Protein AF-A0AA97M650-F1 (afdb_monomer_lite)

pLDDT: mean 86.86, std 18.94, range [36.06, 98.62]

Radius of gyration: 16.08 Å; chains: 1; bounding box: 35×32×60 Å

Organism: NCBI:txid483545

Structure (mmCIF, N/CA/C/O backbone):
data_AF-A0AA97M650-F1
#
_entry.id   AF-A0AA97M650-F1
#
loop_
_atom_site.group_PDB
_atom_site.id
_atom_site.type_symbol
_atom_site.label_atom_id
_atom_site.label_alt_id
_atom_site.label_comp_id
_atom_site.label_asym_id
_atom_site.label_entity_id
_atom_site.label_seq_id
_atom_site.pdbx_PDB_ins_code
_atom_site.Cartn_x
_atom_site.Cartn_y
_atom_site.Cartn_z
_atom_site.occupancy
_atom_site.B_iso_or_equiv
_atom_site.auth_seq_id
_atom_site.auth_comp_id
_atom_site.auth_asym_id
_atom_site.auth_atom_id
_atom_site.pdbx_PDB_model_num
ATOM 1 N N . MET A 1 1 ? -14.569 -14.682 -37.547 1.00 37.88 1 MET A N 1
ATOM 2 C CA . MET A 1 1 ? -14.554 -15.970 -36.817 1.00 37.88 1 MET A CA 1
ATOM 3 C C . MET A 1 1 ? -14.596 -15.701 -35.321 1.00 37.88 1 MET A C 1
ATOM 5 O O . MET A 1 1 ? -13.593 -15.288 -34.744 1.00 37.88 1 MET A O 1
ATOM 9 N N . GLY A 1 2 ? -15.775 -15.857 -34.720 1.00 52.03 2 GLY A N 1
ATOM 10 C CA . GLY A 1 2 ? -15.962 -15.721 -33.281 1.00 52.03 2 GLY A CA 1
ATOM 11 C C . GLY A 1 2 ? -15.368 -16.899 -32.513 1.00 52.03 2 GLY A C 1
ATOM 12 O O . GLY A 1 2 ? -15.223 -17.996 -33.045 1.00 52.03 2 GLY A O 1
ATOM 13 N N . LYS A 1 3 ? -15.055 -16.664 -31.244 1.00 41.09 3 LYS A N 1
ATOM 14 C CA . LYS A 1 3 ? -15.058 -17.716 -30.230 1.00 41.09 3 LYS A CA 1
ATOM 15 C C . LYS A 1 3 ? -15.789 -17.170 -29.013 1.00 41.09 3 LYS A C 1
ATOM 17 O O . LYS A 1 3 ? -15.431 -16.122 -28.483 1.00 41.09 3 LYS A O 1
ATOM 22 N N . ARG A 1 4 ? -16.870 -17.862 -28.664 1.00 36.06 4 ARG A N 1
ATOM 23 C CA . ARG A 1 4 ? -17.769 -17.596 -27.547 1.00 36.06 4 ARG A CA 1
ATOM 24 C C . ARG A 1 4 ? -17.566 -18.715 -26.515 1.00 36.06 4 ARG A C 1
ATOM 26 O O . ARG A 1 4 ? -17.871 -19.845 -26.862 1.00 36.06 4 ARG A O 1
ATOM 33 N N . LEU A 1 5 ? -17.097 -18.322 -25.316 1.00 53.22 5 LEU A N 1
ATOM 34 C CA . LEU A 1 5 ? -17.255 -18.875 -23.939 1.00 53.22 5 LEU A CA 1
ATOM 35 C C . LEU A 1 5 ? -16.838 -20.345 -23.642 1.00 53.22 5 LEU A C 1
ATOM 37 O O . LEU A 1 5 ? -16.761 -21.149 -24.563 1.00 53.22 5 LEU A O 1
ATOM 41 N N . PRO A 1 6 ? -16.492 -20.684 -22.373 1.00 45.72 6 PRO A N 1
ATOM 42 C CA . PRO A 1 6 ? -17.475 -20.945 -21.291 1.00 45.72 6 PRO A CA 1
ATOM 43 C C . PRO A 1 6 ? -17.255 -20.025 -20.061 1.00 45.72 6 P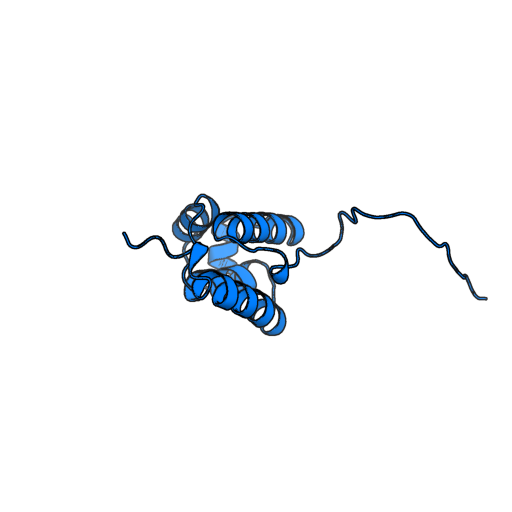RO A C 1
ATOM 45 O O . PRO A 1 6 ? -16.149 -19.562 -19.829 1.00 45.72 6 PRO A O 1
ATOM 48 N N . ALA A 1 7 ? -18.255 -19.536 -19.317 1.00 48.47 7 ALA A N 1
ATOM 49 C CA . ALA A 1 7 ? -19.263 -20.226 -18.501 1.00 48.47 7 ALA A CA 1
ATOM 50 C C . ALA A 1 7 ? -18.655 -21.123 -17.400 1.00 48.47 7 ALA A C 1
ATOM 52 O O . ALA A 1 7 ? -18.591 -22.335 -17.550 1.00 48.47 7 ALA A O 1
ATOM 53 N N . GLY A 1 8 ? -18.255 -20.492 -16.287 1.00 46.34 8 GLY A N 1
ATOM 54 C CA . GLY A 1 8 ? -18.149 -21.119 -14.963 1.00 46.34 8 GLY A CA 1
ATOM 55 C C . GLY A 1 8 ? -16.923 -21.994 -14.697 1.00 46.34 8 GLY A C 1
ATOM 56 O O . GLY A 1 8 ? -17.060 -23.207 -14.674 1.00 46.34 8 GLY A O 1
ATOM 57 N N . ALA A 1 9 ? -15.770 -21.382 -14.410 1.00 46.72 9 ALA A N 1
ATOM 58 C CA . ALA A 1 9 ? -14.706 -21.947 -13.568 1.00 46.72 9 ALA A CA 1
ATOM 59 C C . ALA A 1 9 ? -13.564 -20.926 -13.439 1.00 46.72 9 ALA A C 1
ATOM 61 O O . ALA A 1 9 ? -12.691 -20.921 -14.291 1.00 46.72 9 ALA A O 1
ATOM 62 N N . ASP A 1 10 ? -13.612 -20.044 -12.433 1.00 42.34 10 ASP A N 1
ATOM 63 C CA . ASP A 1 10 ? -12.418 -19.617 -11.681 1.00 42.34 10 ASP A CA 1
ATOM 64 C C . ASP A 1 10 ? -12.833 -18.708 -10.510 1.00 42.34 10 ASP A C 1
ATOM 66 O O . ASP A 1 10 ? -13.077 -17.514 -10.671 1.00 42.34 10 ASP A O 1
ATOM 70 N N . LEU A 1 11 ? -13.007 -19.274 -9.314 1.00 51.50 11 LEU A N 1
ATOM 71 C CA . LEU A 1 11 ? -13.262 -18.474 -8.105 1.00 51.50 11 LEU A CA 1
ATOM 72 C C . LEU A 1 11 ? -11.961 -18.125 -7.363 1.00 51.50 11 LEU A C 1
ATOM 74 O O . LEU A 1 11 ? -12.017 -17.647 -6.228 1.00 51.50 11 LEU A O 1
ATOM 78 N N . PHE A 1 12 ? -10.798 -18.322 -7.996 1.00 49.78 12 PHE A N 1
ATOM 79 C CA . PHE A 1 12 ? -9.512 -17.908 -7.449 1.00 49.78 12 PHE A CA 1
ATOM 80 C C . PHE A 1 12 ? -8.510 -17.564 -8.561 1.00 49.78 12 PHE A C 1
ATOM 82 O O . PHE A 1 12 ? -7.528 -18.271 -8.739 1.00 49.78 12 PHE A O 1
ATOM 89 N N . ASP A 1 13 ? -8.744 -16.457 -9.275 1.00 52.19 13 ASP A N 1
ATOM 90 C CA . ASP A 1 13 ? -7.850 -15.982 -10.337 1.00 52.19 13 ASP A CA 1
ATOM 91 C C . ASP A 1 13 ? -6.516 -15.488 -9.728 1.00 52.19 13 ASP A C 1
ATOM 93 O O . ASP A 1 13 ? -6.488 -14.438 -9.072 1.00 52.19 13 ASP A O 1
ATOM 97 N N . PRO A 1 14 ? -5.392 -16.212 -9.910 1.00 48.09 14 PRO A N 1
ATOM 98 C CA . PRO A 1 14 ? -4.094 -15.830 -9.351 1.00 48.09 14 PRO A CA 1
ATOM 99 C C . PRO A 1 14 ? -3.455 -14.636 -10.090 1.00 48.09 14 PRO A C 1
ATOM 101 O O . PRO A 1 14 ? -2.389 -14.171 -9.687 1.00 48.09 14 PRO A O 1
ATOM 104 N N . GLY A 1 15 ? -4.089 -14.127 -11.155 1.00 53.91 15 GLY A N 1
ATOM 105 C CA . GLY A 1 15 ? -3.706 -12.916 -11.886 1.00 53.91 15 GLY A CA 1
ATOM 106 C C . GLY A 1 15 ? -4.460 -11.659 -11.438 1.00 53.91 15 GLY A C 1
ATOM 107 O O . GLY A 1 15 ? -4.149 -10.555 -11.906 1.00 53.91 15 GLY A O 1
ATOM 108 N N . HIS A 1 16 ? -5.429 -11.783 -10.527 1.00 75.56 16 HIS A N 1
ATOM 109 C CA . HIS A 1 16 ? -6.293 -10.672 -10.180 1.00 75.56 16 HIS A CA 1
ATOM 110 C C . HIS A 1 16 ? -5.598 -9.737 -9.200 1.00 75.56 16 HIS A C 1
ATOM 112 O O . HIS A 1 16 ? -5.268 -10.096 -8.066 1.00 75.56 16 HIS A O 1
ATOM 118 N N . ARG A 1 17 ? -5.416 -8.493 -9.642 1.00 84.50 17 ARG A N 1
ATOM 119 C CA . ARG A 1 17 ? -4.906 -7.413 -8.805 1.00 84.50 17 ARG A CA 1
ATOM 120 C C . ARG A 1 17 ? -5.711 -7.347 -7.499 1.00 84.50 17 ARG A C 1
ATOM 122 O O . ARG A 1 17 ? -6.938 -7.238 -7.559 1.00 84.50 17 ARG A O 1
ATOM 129 N N . PRO A 1 18 ? -5.063 -7.362 -6.324 1.00 90.50 18 PRO A N 1
ATOM 130 C CA . PRO A 1 18 ? -5.785 -7.379 -5.063 1.00 90.50 18 PRO A CA 1
ATOM 131 C C . PRO A 1 18 ? -6.596 -6.099 -4.874 1.00 90.50 18 PRO A C 1
ATOM 133 O O . PRO A 1 18 ? -6.109 -4.990 -5.094 1.00 90.50 18 PRO A O 1
ATOM 136 N N . ASP A 1 19 ? -7.843 -6.276 -4.447 1.00 90.25 19 ASP A N 1
ATOM 137 C CA . ASP A 1 19 ? -8.774 -5.184 -4.194 1.00 90.25 19 ASP A CA 1
ATOM 138 C C . ASP A 1 19 ? -8.724 -4.758 -2.713 1.00 90.25 19 ASP A C 1
ATOM 140 O O . ASP A 1 19 ? -9.174 -5.515 -1.839 1.00 90.25 19 ASP A O 1
ATOM 144 N N . PRO A 1 20 ? -8.227 -3.545 -2.395 1.00 92.88 20 PRO A N 1
ATOM 145 C CA . PRO A 1 20 ? -8.187 -3.054 -1.022 1.00 92.88 20 PRO A CA 1
ATOM 146 C C . PRO A 1 20 ? -9.584 -2.860 -0.419 1.00 92.88 20 PRO A C 1
ATOM 148 O O . PRO A 1 20 ? -9.721 -2.864 0.808 1.00 92.88 20 PRO A O 1
ATOM 151 N N . ALA A 1 21 ? -10.642 -2.737 -1.232 1.00 91.88 21 ALA A N 1
ATOM 152 C CA . ALA A 1 21 ? -12.004 -2.562 -0.738 1.00 91.88 21 ALA A CA 1
ATOM 153 C C . ALA A 1 21 ? -12.518 -3.778 0.050 1.00 91.8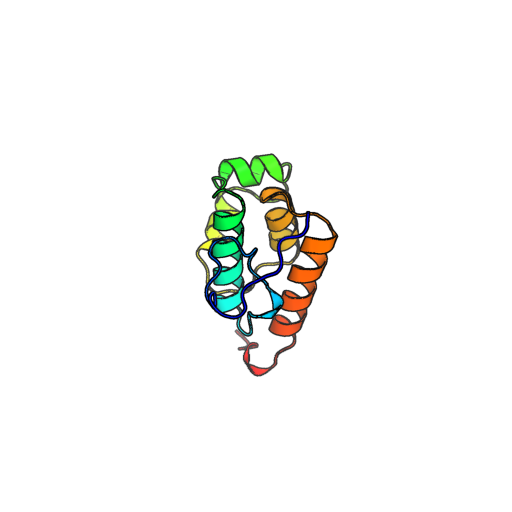8 21 ALA A C 1
ATOM 155 O O . ALA A 1 21 ? -13.410 -3.614 0.885 1.00 91.88 21 ALA A O 1
ATOM 156 N N . ARG A 1 22 ? -11.921 -4.964 -0.133 1.00 92.50 22 ARG A N 1
ATOM 157 C CA . ARG A 1 22 ? -12.265 -6.188 0.611 1.00 92.50 22 ARG A CA 1
ATOM 158 C C . ARG A 1 22 ? -11.758 -6.191 2.059 1.00 92.50 22 ARG A C 1
ATOM 160 O O . ARG A 1 22 ? -12.282 -6.936 2.883 1.00 92.50 22 ARG A O 1
ATOM 167 N N . ALA A 1 23 ? -10.768 -5.365 2.403 1.00 94.00 23 ALA A N 1
ATOM 168 C CA . ALA A 1 23 ? -10.190 -5.338 3.746 1.00 94.00 23 ALA A CA 1
ATOM 169 C C . ALA A 1 23 ? -11.096 -4.600 4.746 1.00 94.00 23 ALA A C 1
ATOM 171 O O . ALA A 1 23 ? -11.427 -3.433 4.554 1.00 94.00 23 ALA A O 1
ATOM 172 N N . THR A 1 24 ? -11.499 -5.235 5.846 1.00 93.81 24 THR A N 1
ATOM 173 C CA . THR A 1 24 ? -12.355 -4.608 6.880 1.00 93.81 24 THR A CA 1
ATOM 174 C C . THR A 1 24 ? -11.607 -4.237 8.159 1.00 93.81 24 THR A C 1
ATOM 176 O O . THR A 1 24 ? -12.113 -3.444 8.956 1.00 93.81 24 THR A O 1
ATOM 179 N N . THR A 1 25 ? -10.388 -4.746 8.334 1.00 95.31 25 THR A N 1
ATOM 180 C CA . THR A 1 25 ? -9.534 -4.513 9.503 1.00 95.31 25 THR A CA 1
ATOM 181 C C . THR A 1 25 ? -8.156 -3.993 9.082 1.00 95.31 25 THR A C 1
ATOM 183 O O . THR A 1 25 ? -7.740 -4.218 7.941 1.00 95.31 25 THR A O 1
ATOM 186 N N . PRO A 1 26 ? -7.416 -3.325 9.987 1.00 96.06 26 PRO A N 1
ATOM 187 C CA . PRO A 1 26 ? -6.033 -2.921 9.735 1.00 96.06 26 PRO A CA 1
ATOM 188 C C . PRO A 1 26 ? -5.124 -4.076 9.288 1.00 96.06 26 PRO A C 1
ATOM 190 O O . PRO A 1 26 ? -4.424 -3.943 8.288 1.00 96.06 26 PRO A O 1
ATOM 193 N N . ALA A 1 27 ? -5.206 -5.230 9.956 1.00 95.38 27 ALA A N 1
ATOM 194 C CA . ALA A 1 27 ? -4.430 -6.421 9.607 1.00 95.38 27 ALA A CA 1
ATOM 195 C C . ALA A 1 27 ? -4.753 -6.923 8.189 1.00 95.38 27 ALA A C 1
ATOM 197 O O . ALA A 1 27 ? -3.852 -7.150 7.383 1.00 95.38 27 ALA A O 1
ATOM 198 N N . ALA A 1 28 ? -6.044 -7.018 7.839 1.00 95.81 28 ALA A N 1
ATOM 199 C CA . ALA A 1 28 ? -6.470 -7.423 6.498 1.00 95.81 28 ALA A CA 1
ATOM 200 C C . ALA A 1 28 ? -6.011 -6.429 5.417 1.00 95.81 28 ALA A C 1
ATOM 202 O O . ALA A 1 28 ? -5.705 -6.829 4.296 1.00 95.81 28 ALA A O 1
ATOM 203 N N . PHE A 1 29 ? -5.930 -5.139 5.750 1.00 97.50 29 PHE A N 1
ATOM 204 C CA . PHE A 1 29 ? -5.426 -4.113 4.841 1.00 97.50 29 PHE A CA 1
ATOM 205 C C . PHE A 1 29 ? -3.927 -4.267 4.586 1.00 97.50 29 PHE A C 1
ATOM 207 O O . PHE A 1 29 ? -3.502 -4.227 3.434 1.00 97.50 29 PHE A O 1
ATOM 214 N N . VAL A 1 30 ? -3.122 -4.502 5.629 1.00 97.88 30 VAL A N 1
ATOM 215 C CA . VAL A 1 30 ? -1.684 -4.754 5.449 1.00 97.88 30 VAL A CA 1
ATOM 216 C C . VAL A 1 30 ? -1.444 -6.069 4.704 1.00 97.88 30 VAL A C 1
ATOM 218 O O . VAL A 1 30 ? -0.588 -6.117 3.822 1.00 97.88 30 VAL A O 1
ATOM 221 N N . ALA A 1 31 ? -2.233 -7.114 4.967 1.00 96.69 31 ALA A N 1
ATOM 222 C CA . ALA A 1 31 ? -2.185 -8.350 4.187 1.00 96.69 31 ALA A CA 1
ATOM 223 C C . ALA A 1 31 ? -2.481 -8.096 2.697 1.00 96.69 31 ALA A C 1
ATOM 225 O O . ALA A 1 31 ? -1.738 -8.562 1.834 1.00 96.69 31 ALA A O 1
ATOM 226 N N . ALA A 1 32 ? -3.492 -7.276 2.386 1.00 97.19 32 ALA A N 1
ATOM 227 C CA . ALA A 1 32 ? -3.766 -6.858 1.015 1.00 97.19 32 ALA A CA 1
ATOM 228 C C . ALA A 1 32 ? -2.580 -6.095 0.399 1.00 97.19 32 ALA A C 1
ATOM 230 O O . ALA A 1 32 ? -2.248 -6.339 -0.759 1.00 97.19 32 ALA A O 1
ATOM 231 N N . MET A 1 33 ? -1.897 -5.218 1.151 1.00 98.12 33 MET A N 1
ATOM 232 C CA . MET A 1 33 ? -0.682 -4.543 0.664 1.00 98.12 33 MET A CA 1
ATOM 233 C C . MET A 1 33 ? 0.431 -5.547 0.339 1.00 98.12 33 MET A C 1
ATOM 235 O O . MET A 1 33 ? 1.083 -5.426 -0.695 1.00 98.12 33 MET A O 1
ATOM 239 N N . ARG A 1 34 ? 0.643 -6.567 1.181 1.00 97.81 34 ARG A N 1
ATOM 240 C CA . ARG A 1 34 ? 1.623 -7.630 0.895 1.00 97.81 34 ARG A CA 1
ATOM 241 C C . ARG A 1 34 ? 1.273 -8.349 -0.408 1.00 97.81 34 ARG A C 1
ATOM 243 O O . ARG A 1 34 ? 2.142 -8.494 -1.260 1.00 97.81 34 ARG A O 1
ATOM 250 N N . HIS A 1 35 ? 0.005 -8.708 -0.608 1.00 96.44 35 HIS A N 1
ATOM 251 C CA . HIS A 1 35 ? -0.447 -9.324 -1.859 1.00 96.44 35 HIS A CA 1
ATOM 252 C C . HIS A 1 35 ? -0.274 -8.393 -3.066 1.00 96.44 35 HIS A C 1
ATOM 254 O O . HIS A 1 35 ? 0.140 -8.850 -4.125 1.00 96.44 35 HIS A O 1
ATOM 260 N N . TYR A 1 36 ? -0.534 -7.089 -2.917 1.00 97.00 36 TYR A N 1
ATOM 261 C CA . TYR A 1 36 ? -0.346 -6.119 -4.002 1.00 97.00 36 TYR A CA 1
ATOM 262 C C . TYR A 1 36 ? 1.117 -6.013 -4.410 1.00 97.00 36 TYR A C 1
ATOM 264 O O . TYR A 1 36 ? 1.430 -5.972 -5.595 1.00 97.00 36 TYR A O 1
ATOM 272 N N . ARG A 1 37 ? 2.024 -6.042 -3.429 1.00 97.44 37 ARG A N 1
ATOM 273 C CA . ARG A 1 37 ? 3.463 -6.070 -3.682 1.00 97.44 37 ARG A CA 1
ATOM 274 C C . ARG A 1 37 ? 3.876 -7.326 -4.448 1.00 97.44 37 ARG A C 1
ATOM 276 O O . ARG A 1 37 ? 4.653 -7.205 -5.385 1.00 97.44 37 ARG A O 1
ATOM 283 N N . VAL A 1 38 ? 3.362 -8.500 -4.077 1.00 96.75 38 VAL A N 1
ATOM 284 C CA . VAL A 1 38 ? 3.625 -9.758 -4.802 1.00 96.75 38 VAL A CA 1
ATOM 285 C C . VAL A 1 38 ? 3.097 -9.672 -6.236 1.00 96.75 38 VAL A C 1
ATOM 287 O O . VAL A 1 38 ? 3.842 -9.934 -7.175 1.00 96.75 38 VAL A O 1
ATOM 290 N N . TRP A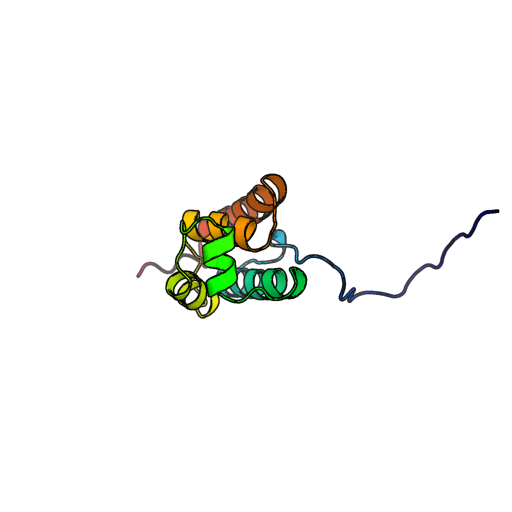 1 39 ? 1.854 -9.215 -6.415 1.00 95.31 39 TRP A N 1
ATOM 291 C CA . TRP A 1 39 ? 1.243 -9.010 -7.733 1.00 95.31 39 TRP A CA 1
ATOM 292 C C . TRP A 1 39 ? 2.044 -8.028 -8.607 1.00 95.31 39 TRP A C 1
ATOM 294 O O . TRP A 1 39 ? 2.203 -8.253 -9.802 1.00 95.31 39 TRP A O 1
ATOM 304 N N . ALA A 1 40 ? 2.633 -6.990 -8.007 1.00 95.12 40 ALA A N 1
ATOM 305 C CA . ALA A 1 40 ? 3.508 -6.026 -8.677 1.00 95.12 40 ALA A CA 1
ATOM 306 C C . ALA A 1 40 ? 4.934 -6.554 -8.972 1.00 95.12 40 ALA A C 1
ATOM 308 O O . ALA A 1 40 ? 5.825 -5.766 -9.295 1.00 95.12 40 ALA A O 1
ATOM 309 N N . GLY A 1 41 ? 5.181 -7.862 -8.842 1.00 96.19 41 GLY A N 1
ATOM 310 C CA . GLY A 1 41 ? 6.483 -8.487 -9.110 1.00 96.19 41 GLY A CA 1
ATOM 311 C C . GLY A 1 41 ? 7.443 -8.498 -7.918 1.00 96.19 41 GLY A C 1
ATOM 312 O O . GLY A 1 41 ? 8.651 -8.601 -8.102 1.00 96.19 41 GLY A O 1
ATOM 313 N N . GLU A 1 42 ? 6.917 -8.356 -6.701 1.00 96.56 42 GLU A N 1
ATOM 314 C CA . GLU A 1 42 ? 7.653 -8.424 -5.434 1.00 96.56 42 GLU A CA 1
ATOM 315 C C . GLU A 1 42 ? 8.910 -7.526 -5.367 1.00 96.56 42 GLU A C 1
ATOM 317 O O . GLU A 1 42 ? 10.001 -7.980 -5.008 1.00 96.56 42 GLU A O 1
ATOM 322 N N . PRO A 1 43 ? 8.803 -6.212 -5.658 1.00 97.25 43 PRO A N 1
ATOM 323 C CA . PRO A 1 43 ? 9.955 -5.321 -5.572 1.00 97.25 43 PRO A CA 1
ATOM 324 C C . PRO A 1 43 ? 10.558 -5.363 -4.163 1.00 97.25 43 PRO A C 1
ATOM 326 O O . PRO A 1 43 ? 9.841 -5.331 -3.158 1.00 97.25 43 PRO A O 1
ATOM 329 N N . SER A 1 44 ? 11.887 -5.432 -4.056 1.00 98.31 44 SER A N 1
ATOM 330 C CA . SER A 1 44 ? 12.574 -5.370 -2.759 1.00 98.31 44 SER A CA 1
ATOM 331 C C . SER A 1 44 ? 12.328 -4.020 -2.073 1.00 98.31 44 SER A C 1
ATOM 333 O O . SER A 1 44 ? 12.088 -3.014 -2.738 1.00 98.31 44 SER A O 1
ATOM 335 N N . TYR A 1 45 ? 12.445 -3.945 -0.744 1.00 98.44 45 TYR A N 1
ATOM 336 C CA . TYR A 1 45 ? 12.218 -2.680 -0.028 1.00 98.44 45 TYR A CA 1
ATOM 337 C C . TYR A 1 45 ? 13.152 -1.545 -0.476 1.00 98.44 45 TYR A C 1
ATOM 339 O O . TYR A 1 45 ? 12.723 -0.397 -0.550 1.00 98.44 45 TYR A O 1
ATOM 347 N N . ARG A 1 46 ? 14.405 -1.859 -0.837 1.00 98.25 46 ARG A N 1
ATOM 348 C CA . ARG A 1 46 ? 15.335 -0.882 -1.431 1.00 98.25 46 ARG A CA 1
ATOM 349 C C . ARG A 1 46 ? 14.873 -0.416 -2.810 1.00 98.25 46 ARG A C 1
ATOM 351 O O . ARG A 1 46 ? 14.994 0.761 -3.131 1.00 98.25 46 ARG A O 1
ATOM 358 N N . ARG A 1 47 ? 14.323 -1.323 -3.625 1.00 98.38 47 ARG A N 1
ATOM 359 C CA . ARG A 1 47 ? 13.749 -0.958 -4.924 1.00 98.38 47 ARG A CA 1
ATOM 360 C C . ARG A 1 47 ? 12.510 -0.084 -4.753 1.00 98.38 47 ARG A C 1
ATOM 362 O O . ARG A 1 47 ? 12.354 0.874 -5.493 1.00 98.38 47 ARG A O 1
ATOM 369 N N . MET A 1 48 ? 11.676 -0.369 -3.757 1.00 98.62 48 MET A N 1
ATOM 370 C CA . MET A 1 48 ? 10.511 0.453 -3.429 1.00 98.62 48 MET A CA 1
ATOM 371 C C . MET A 1 48 ? 10.902 1.873 -3.003 1.00 98.62 48 MET A C 1
ATOM 373 O O . MET A 1 48 ? 10.319 2.840 -3.484 1.00 98.62 48 MET A O 1
ATOM 377 N N . GLU A 1 49 ? 11.912 2.005 -2.139 1.00 98.56 49 GLU A N 1
ATOM 378 C CA . GLU A 1 49 ? 12.476 3.302 -1.742 1.00 98.56 49 GLU A CA 1
ATOM 379 C C . GLU A 1 49 ? 12.956 4.104 -2.956 1.00 98.56 49 GLU A C 1
ATOM 381 O O . GLU A 1 49 ? 12.572 5.262 -3.117 1.00 98.56 49 GLU A O 1
ATOM 386 N N . TYR A 1 50 ? 13.710 3.466 -3.855 1.00 98.31 50 TYR A N 1
ATOM 387 C CA . TYR A 1 50 ? 14.139 4.080 -5.111 1.00 98.31 50 TYR A CA 1
ATOM 388 C C . TYR A 1 50 ? 12.948 4.503 -5.990 1.00 98.31 50 TYR A C 1
ATOM 390 O O . TYR A 1 50 ? 12.886 5.646 -6.435 1.00 98.31 50 TYR A O 1
ATOM 398 N N . ASN A 1 51 ? 11.975 3.611 -6.200 1.00 97.75 51 ASN A N 1
ATOM 399 C CA . ASN A 1 51 ? 10.820 3.852 -7.070 1.00 97.75 51 ASN A CA 1
ATOM 400 C C . ASN A 1 51 ? 9.929 5.006 -6.577 1.00 97.75 51 ASN A C 1
ATOM 402 O O . ASN A 1 51 ? 9.346 5.713 -7.391 1.00 97.75 51 ASN A O 1
ATOM 406 N N . CYS A 1 52 ? 9.821 5.209 -5.260 1.00 97.06 52 CYS A N 1
ATOM 407 C CA . CYS A 1 52 ? 9.071 6.331 -4.683 1.00 97.06 52 CYS A CA 1
ATOM 408 C C . CYS A 1 52 ? 9.914 7.603 -4.476 1.00 97.06 52 CYS A C 1
ATOM 410 O O . CYS A 1 52 ? 9.463 8.521 -3.792 1.00 97.06 52 CYS A O 1
ATOM 412 N N . GLY A 1 53 ? 11.137 7.663 -5.016 1.00 96.75 53 GLY A N 1
ATOM 413 C CA . GLY A 1 53 ? 12.007 8.839 -4.924 1.00 96.75 53 GLY A CA 1
ATOM 414 C C . GLY A 1 53 ? 12.491 9.154 -3.505 1.00 96.75 53 GLY A C 1
ATOM 415 O O . GLY A 1 53 ? 12.731 10.313 -3.183 1.00 96.75 53 GLY A O 1
ATOM 416 N N . GLY A 1 54 ? 12.593 8.148 -2.631 1.00 96.12 54 GLY A N 1
ATOM 417 C CA . GLY A 1 54 ? 13.059 8.325 -1.252 1.00 96.12 54 GLY A CA 1
ATOM 418 C C . GLY A 1 54 ? 12.024 8.911 -0.284 1.00 96.12 54 GLY A C 1
ATOM 419 O O . GLY A 1 54 ? 12.349 9.153 0.876 1.00 96.12 54 GLY A O 1
ATOM 420 N N . VAL A 1 55 ? 10.764 9.092 -0.703 1.00 96.31 55 VAL A N 1
ATOM 421 C CA . VAL A 1 55 ? 9.677 9.573 0.178 1.00 96.31 55 VAL A CA 1
ATOM 422 C C . VAL A 1 55 ? 9.456 8.637 1.375 1.00 96.31 55 VAL A C 1
ATOM 424 O O . VAL A 1 55 ? 9.075 9.073 2.464 1.00 96.31 55 VAL A O 1
ATOM 427 N N . CYS A 1 56 ? 9.698 7.337 1.194 1.00 97.69 56 CYS A N 1
ATOM 428 C CA . CYS A 1 56 ? 9.626 6.340 2.252 1.00 97.69 56 CYS A CA 1
ATOM 429 C C . CYS A 1 56 ? 10.833 5.398 2.165 1.00 97.69 56 CYS A C 1
ATOM 431 O O . CYS A 1 56 ? 11.092 4.808 1.118 1.00 97.69 56 CYS A O 1
ATOM 433 N N . SER A 1 57 ? 11.560 5.246 3.274 1.00 98.31 57 SER A N 1
ATOM 434 C CA . SER A 1 57 ? 12.761 4.408 3.320 1.00 98.31 57 SER A CA 1
ATOM 435 C C . SER A 1 57 ? 12.440 2.913 3.332 1.00 98.31 57 SER A C 1
ATOM 437 O O . SER A 1 57 ? 11.376 2.493 3.804 1.00 98.31 57 SER A O 1
ATOM 439 N N . ALA A 1 58 ? 13.391 2.082 2.896 1.00 98.06 58 ALA A N 1
ATOM 440 C CA . ALA A 1 58 ? 13.258 0.627 2.895 1.00 98.06 58 ALA A CA 1
ATOM 441 C C . ALA A 1 58 ? 12.886 0.070 4.281 1.00 98.06 58 ALA A C 1
ATOM 443 O O . ALA A 1 58 ? 11.976 -0.752 4.403 1.00 98.06 58 ALA A O 1
ATOM 444 N N . SER A 1 59 ? 13.528 0.565 5.344 1.00 98.19 59 SER A N 1
ATOM 445 C CA . SER A 1 59 ? 13.236 0.158 6.725 1.00 98.19 59 SER A CA 1
ATOM 446 C C . SER A 1 59 ? 11.813 0.521 7.152 1.00 98.19 59 SER A C 1
ATOM 448 O O . SER A 1 59 ? 11.183 -0.219 7.906 1.00 98.19 59 SER A O 1
ATOM 450 N N . ARG A 1 60 ? 11.278 1.644 6.659 1.00 97.81 60 ARG A N 1
ATOM 451 C CA . ARG A 1 60 ? 9.915 2.087 6.964 1.00 97.81 60 ARG A CA 1
ATOM 452 C C . ARG A 1 60 ? 8.872 1.279 6.193 1.00 97.81 60 ARG A C 1
ATOM 454 O O . ARG A 1 60 ? 7.840 0.953 6.775 1.00 97.81 60 ARG A O 1
ATOM 461 N N . PHE A 1 61 ? 9.157 0.894 4.946 1.00 98.31 61 PHE A N 1
ATOM 462 C CA . PHE A 1 61 ? 8.338 -0.082 4.220 1.00 98.31 61 PHE A CA 1
ATOM 463 C C . PHE A 1 61 ? 8.315 -1.432 4.925 1.00 98.31 61 PHE A C 1
ATOM 465 O O . PHE A 1 61 ? 7.233 -1.967 5.151 1.00 98.31 61 PHE A O 1
ATOM 472 N N . HIS A 1 62 ? 9.480 -1.944 5.329 1.00 98.31 62 HIS A N 1
ATOM 473 C CA . HIS A 1 62 ? 9.569 -3.182 6.095 1.00 98.31 62 HIS A CA 1
ATOM 474 C C . HIS A 1 62 ? 8.749 -3.099 7.388 1.00 98.31 62 HIS A C 1
ATOM 476 O O . HIS A 1 62 ? 7.900 -3.947 7.627 1.00 98.31 62 HIS A O 1
ATOM 482 N N . ALA A 1 63 ? 8.919 -2.044 8.189 1.00 97.94 63 ALA A N 1
ATOM 483 C CA . ALA A 1 63 ? 8.165 -1.881 9.431 1.00 97.94 63 ALA A CA 1
ATOM 484 C C . ALA A 1 63 ? 6.644 -1.796 9.206 1.00 97.94 63 ALA A C 1
ATOM 486 O O . ALA A 1 63 ? 5.878 -2.387 9.966 1.00 97.94 63 ALA A O 1
ATOM 487 N N . ALA A 1 64 ? 6.196 -1.073 8.173 1.00 97.12 64 ALA A N 1
ATOM 488 C CA . ALA A 1 64 ? 4.777 -0.963 7.844 1.00 97.12 64 ALA A CA 1
ATOM 489 C C . ALA A 1 64 ? 4.195 -2.303 7.379 1.00 97.12 64 ALA A C 1
ATOM 491 O O . ALA A 1 64 ? 3.125 -2.696 7.835 1.00 97.12 64 ALA A O 1
ATOM 492 N N . LEU A 1 65 ? 4.910 -3.013 6.503 1.00 97.44 65 LEU A N 1
ATOM 493 C CA . LEU A 1 65 ? 4.459 -4.282 5.945 1.00 97.44 65 LEU A CA 1
ATOM 494 C C . LEU A 1 65 ? 4.625 -5.449 6.915 1.00 97.44 65 LEU A C 1
ATOM 496 O O . LEU A 1 65 ? 3.917 -6.426 6.746 1.00 97.44 65 LEU A O 1
ATOM 500 N N . SER A 1 66 ? 5.460 -5.361 7.946 1.00 96.94 66 SER A N 1
ATOM 501 C CA . SER A 1 66 ? 5.577 -6.384 9.000 1.00 96.94 66 SER A CA 1
ATOM 502 C C . SER A 1 66 ? 4.616 -6.164 10.179 1.00 96.94 66 SER A C 1
ATOM 504 O O . SER A 1 66 ? 4.571 -6.980 11.092 1.00 96.94 66 SER A O 1
ATOM 506 N N . SER A 1 67 ? 3.846 -5.072 10.181 1.00 94.56 67 SER A N 1
ATOM 507 C CA . SER A 1 67 ? 2.859 -4.753 11.222 1.00 94.56 67 SER A CA 1
ATOM 508 C C . SER A 1 67 ? 1.448 -5.212 10.836 1.00 94.56 67 SER A C 1
ATOM 510 O O . SER A 1 67 ? 1.172 -5.438 9.665 1.00 94.56 67 SER A O 1
ATOM 512 N N . ASP A 1 68 ? 0.538 -5.252 11.812 1.00 93.94 68 ASP A N 1
ATOM 513 C CA . ASP A 1 68 ? -0.914 -5.375 11.599 1.00 93.94 68 ASP A CA 1
ATOM 514 C C . ASP A 1 68 ? -1.660 -4.048 11.834 1.00 93.94 68 ASP A C 1
ATOM 516 O O . ASP A 1 68 ? -2.887 -4.002 11.934 1.00 93.94 68 ASP A O 1
ATOM 520 N N . ARG A 1 69 ? -0.918 -2.939 11.946 1.00 94.38 69 ARG A N 1
ATOM 521 C CA . ARG A 1 69 ? -1.473 -1.595 12.139 1.00 94.38 69 ARG A CA 1
ATOM 522 C C . ARG A 1 69 ? -1.678 -0.886 10.812 1.00 94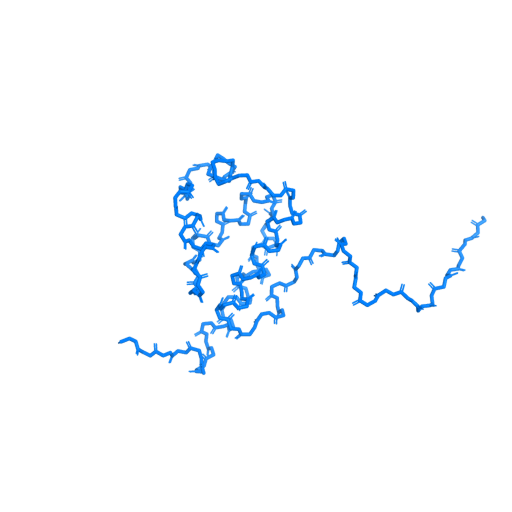.38 69 ARG A C 1
ATOM 524 O O . ARG A 1 69 ? -0.896 -1.025 9.877 1.00 94.38 69 ARG A O 1
ATOM 531 N N . LEU A 1 70 ? -2.704 -0.042 10.775 1.00 95.06 70 LEU A N 1
ATOM 532 C CA . LEU A 1 70 ? -3.019 0.748 9.598 1.00 95.06 70 LEU A CA 1
ATOM 533 C C . LEU A 1 70 ? -1.877 1.756 9.334 1.00 95.06 70 LEU A C 1
ATOM 535 O O . LEU A 1 70 ? -1.554 2.551 10.224 1.00 95.06 70 LEU A O 1
ATOM 539 N N . PRO A 1 71 ? -1.243 1.751 8.147 1.00 96.31 71 PRO A N 1
ATOM 540 C CA . PRO A 1 71 ? -0.136 2.658 7.857 1.00 96.31 71 PRO A CA 1
ATOM 541 C C . PRO A 1 71 ? -0.621 4.107 7.760 1.00 96.31 71 PRO A C 1
ATOM 543 O O . PRO A 1 71 ? -1.800 4.375 7.546 1.00 96.31 71 PRO A O 1
ATOM 546 N N . ARG A 1 72 ? 0.287 5.081 7.865 1.00 95.94 72 ARG A N 1
ATOM 547 C CA . ARG A 1 72 ? -0.049 6.485 7.556 1.00 95.94 72 ARG A CA 1
ATOM 548 C C . ARG A 1 72 ? -0.306 6.647 6.051 1.00 95.94 72 ARG A C 1
ATOM 550 O O . ARG A 1 72 ? 0.356 5.981 5.258 1.00 95.94 72 ARG A O 1
ATOM 557 N N . LEU A 1 73 ? -1.171 7.588 5.655 1.00 96.69 73 LEU A N 1
ATOM 558 C CA . LEU A 1 73 ? -1.476 7.848 4.235 1.00 96.69 73 LEU A CA 1
ATOM 559 C C . LEU A 1 73 ? -0.232 8.169 3.391 1.00 96.69 73 LEU A C 1
ATOM 561 O O . LEU A 1 73 ? -0.149 7.718 2.258 1.00 96.69 73 LEU A O 1
ATOM 565 N N . THR A 1 74 ? 0.774 8.852 3.945 1.00 96.81 74 THR A N 1
ATOM 566 C CA . THR A 1 74 ? 2.050 9.101 3.245 1.00 96.81 74 THR A CA 1
ATOM 567 C C . THR A 1 74 ? 2.788 7.807 2.895 1.00 96.81 74 THR A C 1
ATOM 569 O O . THR A 1 74 ? 3.327 7.681 1.802 1.00 96.81 74 THR A O 1
ATOM 572 N N . VAL A 1 75 ? 2.785 6.821 3.801 1.00 98.06 75 VAL A N 1
ATOM 573 C CA . VAL A 1 75 ? 3.397 5.506 3.543 1.00 98.06 75 VAL A CA 1
ATOM 574 C C . VAL A 1 75 ? 2.578 4.741 2.507 1.00 98.06 75 VAL A C 1
ATOM 576 O O . VAL A 1 75 ? 3.154 4.092 1.644 1.00 98.06 75 VAL A O 1
ATOM 579 N N . LEU A 1 76 ? 1.247 4.849 2.563 1.00 98.31 76 LEU A N 1
ATOM 580 C CA . LEU A 1 76 ? 0.355 4.228 1.585 1.00 98.31 76 LEU A CA 1
ATOM 581 C C . LEU A 1 76 ? 0.556 4.799 0.175 1.00 98.31 76 LEU A C 1
ATOM 583 O O . LEU A 1 76 ? 0.679 4.038 -0.776 1.00 98.31 76 LEU A O 1
ATOM 587 N N . SER A 1 77 ? 0.632 6.123 0.047 1.00 98.19 77 SER A N 1
ATOM 588 C CA . SER A 1 77 ? 0.904 6.797 -1.225 1.00 98.19 77 SER A CA 1
ATOM 589 C C . SER A 1 77 ? 2.259 6.370 -1.798 1.00 98.19 77 SER A C 1
ATOM 591 O O . SER A 1 77 ? 2.321 5.879 -2.924 1.00 98.19 77 SER A O 1
ATOM 593 N N . ALA A 1 78 ? 3.326 6.430 -0.990 1.00 98.31 78 ALA A N 1
ATOM 594 C CA . ALA A 1 78 ? 4.654 5.982 -1.407 1.00 98.31 78 ALA A CA 1
ATOM 595 C C . ALA A 1 78 ? 4.678 4.495 -1.792 1.00 98.31 78 ALA A C 1
ATOM 597 O O . ALA A 1 78 ? 5.365 4.118 -2.733 1.00 98.31 78 ALA A O 1
ATOM 598 N N . PHE A 1 79 ? 3.916 3.651 -1.091 1.00 98.56 79 PHE A N 1
ATOM 599 C CA . PHE A 1 79 ? 3.785 2.228 -1.393 1.00 98.56 79 PHE A CA 1
ATOM 600 C C . PHE A 1 79 ? 3.148 1.978 -2.766 1.00 98.56 79 PHE A C 1
ATOM 602 O O . PHE A 1 79 ? 3.671 1.169 -3.532 1.00 98.56 79 PHE A O 1
ATOM 609 N N . VAL A 1 80 ? 2.049 2.673 -3.084 1.00 98.19 80 VAL A N 1
ATOM 610 C CA . VAL A 1 80 ? 1.357 2.537 -4.376 1.00 98.19 80 VAL A CA 1
ATOM 611 C C . VAL A 1 80 ? 2.291 2.935 -5.517 1.00 98.19 80 VAL A C 1
ATOM 613 O O . VAL A 1 80 ? 2.483 2.139 -6.434 1.00 98.19 80 VAL A O 1
ATOM 616 N N . VAL A 1 81 ? 2.957 4.090 -5.405 1.00 98.00 81 VAL A N 1
ATOM 617 C CA . VAL A 1 81 ? 3.953 4.553 -6.390 1.00 98.00 81 VAL A CA 1
ATOM 618 C C . VAL A 1 81 ? 5.114 3.563 -6.509 1.00 98.00 81 VAL A C 1
ATOM 620 O O . VAL A 1 81 ? 5.506 3.183 -7.609 1.00 98.00 81 VAL A O 1
ATOM 623 N N . ALA A 1 82 ? 5.640 3.083 -5.379 1.00 98.12 82 ALA A N 1
ATOM 624 C CA . ALA A 1 82 ? 6.746 2.131 -5.351 1.00 98.12 82 ALA A CA 1
ATOM 625 C C . ALA A 1 82 ? 6.435 0.805 -6.067 1.00 98.12 82 ALA A C 1
ATOM 627 O O . ALA A 1 82 ? 7.350 0.164 -6.589 1.00 98.12 82 ALA A O 1
ATOM 628 N N . CYS A 1 83 ? 5.162 0.409 -6.084 1.00 97.50 83 CYS A N 1
ATOM 629 C CA . CYS A 1 83 ? 4.653 -0.781 -6.760 1.00 97.50 83 CYS A CA 1
ATOM 630 C C . CYS A 1 83 ? 4.088 -0.477 -8.163 1.00 97.50 83 CYS A C 1
ATOM 632 O O . CYS A 1 83 ? 3.398 -1.317 -8.731 1.00 97.50 83 CYS A O 1
ATOM 634 N N . GLY A 1 84 ? 4.346 0.714 -8.718 1.00 96.06 84 GLY A N 1
ATOM 635 C CA . GLY A 1 84 ? 3.933 1.095 -10.073 1.00 96.06 84 GLY A CA 1
ATOM 636 C C . GLY A 1 84 ? 2.445 1.425 -10.231 1.00 96.06 84 GLY A C 1
ATOM 637 O O . GLY A 1 84 ? 1.955 1.478 -11.354 1.00 96.06 84 GLY A O 1
ATOM 638 N N . GLY A 1 85 ? 1.718 1.624 -9.129 1.00 95.19 85 GLY A N 1
ATOM 639 C CA . GLY A 1 85 ? 0.337 2.098 -9.164 1.00 95.19 85 GLY A CA 1
ATOM 640 C C . GLY A 1 85 ? 0.247 3.592 -9.482 1.00 95.19 85 GLY A C 1
ATOM 641 O O . GLY A 1 85 ? 1.156 4.366 -9.182 1.00 95.19 85 GLY A O 1
ATOM 642 N N . ASP A 1 86 ? -0.875 3.985 -10.074 1.00 94.38 86 ASP A N 1
ATOM 643 C CA . ASP A 1 86 ? -1.197 5.361 -10.441 1.00 94.38 86 ASP A CA 1
ATOM 644 C C . ASP A 1 86 ? -2.087 6.051 -9.388 1.00 94.38 86 ASP A C 1
ATOM 646 O O . ASP A 1 86 ? -2.385 5.509 -8.318 1.00 94.38 86 ASP A O 1
ATOM 650 N N . GLU A 1 87 ? -2.538 7.268 -9.697 1.00 95.31 87 GLU A N 1
ATOM 651 C CA . GLU A 1 87 ? -3.445 8.023 -8.829 1.00 95.31 87 GLU A CA 1
ATOM 652 C C . GLU A 1 87 ? -4.780 7.293 -8.615 1.00 95.31 87 GLU A C 1
ATOM 654 O O . GLU A 1 87 ? -5.313 7.280 -7.506 1.00 95.31 87 GLU A O 1
ATOM 659 N N . ALA A 1 88 ? -5.318 6.628 -9.642 1.00 95.62 88 ALA A N 1
ATOM 660 C CA . ALA A 1 88 ? -6.568 5.881 -9.520 1.00 95.62 88 ALA A CA 1
ATOM 661 C C . ALA A 1 88 ? -6.424 4.690 -8.558 1.00 95.62 88 ALA A C 1
ATOM 663 O O . ALA A 1 88 ? -7.331 4.403 -7.770 1.00 95.62 88 ALA A O 1
ATOM 664 N N . GLU A 1 89 ? -5.276 4.013 -8.586 1.00 96.62 89 GLU A N 1
ATOM 665 C CA . GLU A 1 89 ? -4.919 3.002 -7.602 1.00 96.62 89 GLU A CA 1
ATOM 666 C C . GLU A 1 89 ? -4.832 3.622 -6.212 1.00 96.62 89 GLU A C 1
ATOM 668 O O . GLU A 1 89 ? -5.522 3.169 -5.299 1.00 96.62 89 GLU A O 1
ATOM 673 N N . TYR A 1 90 ? -4.086 4.714 -6.049 1.00 97.81 90 TYR A N 1
ATOM 674 C CA . TYR A 1 90 ? -3.987 5.388 -4.759 1.00 97.81 90 TYR A CA 1
ATOM 675 C C . TYR A 1 90 ? -5.366 5.744 -4.185 1.00 97.81 90 TYR A C 1
ATOM 677 O O . TYR A 1 90 ? -5.620 5.484 -3.006 1.00 97.81 90 TYR A O 1
ATOM 685 N N . GLN A 1 91 ? -6.296 6.234 -5.007 1.00 98.00 91 GLN A N 1
ATOM 686 C CA . GLN A 1 91 ? -7.655 6.549 -4.567 1.00 98.00 91 GLN A CA 1
ATOM 687 C C . GLN A 1 91 ? -8.432 5.314 -4.084 1.00 98.00 91 GLN A C 1
ATOM 689 O O . GLN A 1 91 ? -9.118 5.405 -3.058 1.00 98.00 91 GLN A O 1
ATOM 694 N N . ARG A 1 92 ? -8.287 4.146 -4.736 1.00 97.56 92 ARG A N 1
ATOM 695 C CA . ARG A 1 92 ? -8.865 2.874 -4.245 1.00 97.56 92 ARG A CA 1
ATOM 696 C C . ARG A 1 92 ? -8.351 2.535 -2.850 1.00 97.56 92 ARG A C 1
ATOM 698 O O . ARG A 1 92 ? -9.137 2.278 -1.932 1.00 97.56 92 ARG A O 1
ATOM 705 N N . TRP A 1 93 ? -7.033 2.578 -2.674 1.00 98.06 93 TRP A N 1
ATOM 706 C CA . TRP A 1 93 ? -6.390 2.279 -1.398 1.00 98.06 93 TRP A CA 1
ATOM 707 C C . TRP A 1 93 ? -6.781 3.285 -0.312 1.00 98.06 93 TRP A C 1
ATOM 709 O O . TRP A 1 93 ? -7.131 2.892 0.802 1.00 98.06 93 TRP A O 1
ATOM 719 N N . ALA A 1 94 ? -6.792 4.578 -0.632 1.00 98.06 94 ALA A N 1
ATOM 720 C CA . ALA A 1 94 ? -7.162 5.647 0.288 1.00 98.06 94 ALA A CA 1
ATOM 721 C C . ALA A 1 94 ? -8.642 5.586 0.702 1.00 9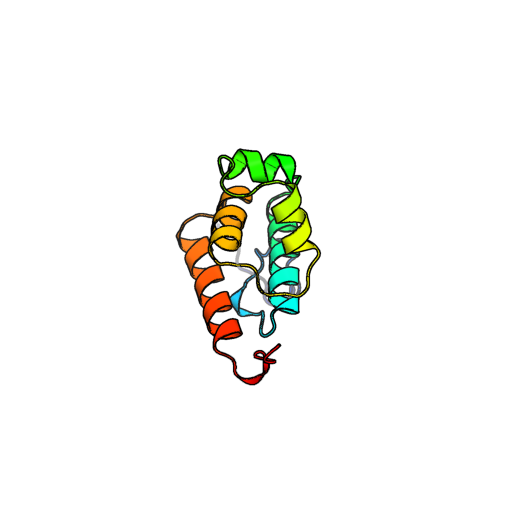8.06 94 ALA A C 1
ATOM 723 O O . ALA A 1 94 ? -8.984 5.957 1.829 1.00 98.06 94 ALA A O 1
ATOM 724 N N . ALA A 1 95 ? -9.541 5.134 -0.177 1.00 97.62 95 ALA A N 1
ATOM 725 C CA . ALA A 1 95 ? -10.950 4.922 0.155 1.00 97.62 95 ALA A CA 1
ATOM 726 C C . ALA A 1 95 ? -11.127 3.780 1.169 1.00 97.62 95 ALA A C 1
ATOM 728 O O . ALA A 1 95 ? -11.760 3.974 2.212 1.00 97.62 95 ALA A O 1
ATOM 729 N N . ALA A 1 96 ? -10.507 2.622 0.920 1.00 97.06 96 ALA A N 1
ATOM 730 C CA . ALA A 1 96 ? -10.523 1.494 1.852 1.00 97.06 96 ALA A CA 1
ATOM 731 C C . ALA A 1 96 ? -9.894 1.861 3.206 1.00 97.06 96 ALA A C 1
ATOM 733 O O . ALA A 1 96 ? -10.468 1.593 4.264 1.00 97.06 96 ALA A O 1
ATOM 734 N N . TRP A 1 97 ? -8.760 2.562 3.172 1.00 97.50 97 TRP A N 1
ATOM 735 C CA . TRP A 1 97 ? -8.078 3.064 4.359 1.00 97.50 97 TRP A CA 1
ATOM 736 C C . TRP A 1 97 ? -8.980 3.964 5.215 1.00 97.50 97 TRP A C 1
ATOM 738 O O . TRP A 1 97 ? -9.085 3.769 6.428 1.00 97.50 97 TRP A O 1
ATOM 748 N N . ARG A 1 98 ? -9.684 4.921 4.587 1.00 96.81 98 ARG A N 1
ATOM 749 C CA . ARG A 1 98 ? -10.623 5.820 5.279 1.00 96.81 98 ARG A CA 1
ATOM 750 C C . ARG A 1 98 ? -11.742 5.034 5.948 1.00 96.81 98 ARG A C 1
ATOM 752 O O . ARG A 1 98 ? -11.984 5.263 7.128 1.00 96.81 98 ARG A O 1
ATOM 759 N N . ARG A 1 99 ? -12.347 4.077 5.235 1.00 95.56 99 ARG A N 1
ATOM 760 C CA . ARG A 1 99 ? -13.416 3.218 5.767 1.00 95.56 99 ARG A CA 1
ATOM 761 C C . ARG A 1 99 ? -12.967 2.436 7.002 1.00 95.56 99 ARG A C 1
ATOM 763 O O . ARG A 1 99 ? -13.715 2.349 7.971 1.00 95.56 99 ARG A O 1
ATOM 770 N N . ILE A 1 100 ? -11.756 1.877 6.983 1.00 95.50 100 ILE A N 1
ATOM 771 C CA . ILE A 1 100 ? -11.206 1.124 8.121 1.00 95.50 100 ILE A CA 1
ATOM 772 C C . ILE A 1 100 ? -10.948 2.046 9.312 1.00 95.50 100 ILE A C 1
ATOM 774 O O . ILE A 1 100 ? -11.277 1.672 10.436 1.00 95.50 100 ILE A O 1
ATOM 778 N N . ARG A 1 101 ? -10.393 3.241 9.074 1.00 93.56 101 ARG A N 1
ATOM 779 C CA . ARG A 1 101 ? -10.103 4.222 10.130 1.00 93.56 101 ARG A CA 1
ATOM 780 C C . ARG A 1 101 ? -11.369 4.761 10.793 1.00 93.56 101 ARG A C 1
ATOM 782 O O . ARG A 1 101 ? -11.367 4.996 11.993 1.00 93.56 101 ARG A O 1
ATOM 789 N N . THR A 1 102 ? -12.434 4.979 10.025 1.00 90.50 102 THR A N 1
ATOM 790 C CA . THR A 1 102 ? -13.715 5.472 10.552 1.00 90.50 102 THR A CA 1
ATOM 791 C C . THR A 1 102 ? -14.582 4.366 11.149 1.00 90.50 102 THR A C 1
ATOM 793 O O . THR A 1 102 ? -15.645 4.668 11.679 1.00 90.50 102 THR A O 1
ATOM 796 N N . ASN A 1 103 ? -14.171 3.095 11.064 1.00 84.56 103 ASN A N 1
ATOM 797 C CA . ASN A 1 103 ? -14.912 1.997 11.672 1.00 84.56 103 ASN A CA 1
ATOM 798 C C . ASN A 1 103 ? -14.705 2.008 13.201 1.00 84.56 103 ASN A C 1
ATOM 800 O O . ASN A 1 103 ? -13.599 1.701 13.657 1.00 84.56 103 ASN A O 1
ATOM 804 N N . PRO A 1 104 ? -15.747 2.279 14.009 1.00 66.81 104 PRO A N 1
ATOM 805 C CA . PRO A 1 104 ? -15.615 2.385 15.463 1.00 66.81 104 PRO A CA 1
ATOM 806 C C . PRO A 1 104 ? -15.145 1.078 16.116 1.00 66.81 104 PRO A C 1
ATOM 808 O O . PRO A 1 104 ? -14.503 1.112 17.157 1.00 66.81 104 PRO A O 1
ATOM 811 N N . ARG A 1 105 ? -15.384 -0.078 15.480 1.00 70.19 105 ARG A N 1
ATOM 812 C CA . ARG A 1 105 ? -14.952 -1.398 15.980 1.00 70.19 105 ARG A CA 1
ATOM 813 C C . ARG A 1 105 ? -13.444 -1.648 15.837 1.00 70.19 105 ARG A C 1
ATOM 815 O O . ARG A 1 105 ? -12.933 -2.575 16.449 1.00 70.19 105 ARG A O 1
ATOM 822 N N . ASN A 1 106 ? -12.751 -0.851 15.020 1.00 67.69 106 ASN A N 1
ATOM 823 C CA . ASN A 1 106 ? -11.300 -0.935 14.811 1.00 67.69 106 ASN A CA 1
ATOM 824 C C . ASN A 1 106 ? -10.526 0.122 15.617 1.00 67.69 106 ASN A C 1
ATOM 826 O O . ASN A 1 106 ? -9.297 0.111 15.608 1.00 67.69 106 ASN A O 1
ATOM 830 N N 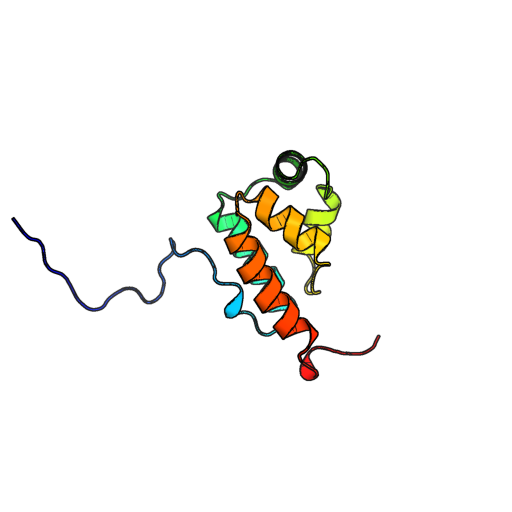. ASN A 1 107 ? -11.226 1.052 16.271 1.00 55.84 107 ASN A N 1
ATOM 831 C CA . ASN A 1 107 ? -10.622 2.106 17.071 1.00 55.84 107 ASN A CA 1
ATOM 832 C C . ASN A 1 107 ? -10.532 1.640 18.529 1.00 55.84 107 ASN A C 1
ATOM 834 O O . ASN A 1 107 ? -11.414 1.935 19.330 1.00 55.84 107 ASN A O 1
ATOM 838 N N . VAL A 1 108 ? -9.493 0.872 18.862 1.00 48.81 108 VAL A N 1
ATOM 839 C CA . VAL A 1 108 ? -9.109 0.675 20.265 1.00 48.81 108 VAL A CA 1
ATOM 840 C C . VAL A 1 108 ? -8.296 1.911 20.659 1.00 48.81 108 VAL A C 1
ATOM 842 O O . VAL A 1 108 ? -7.209 2.090 20.101 1.00 48.81 108 VAL A O 1
ATOM 845 N N . PRO A 1 109 ? -8.794 2.796 21.543 1.00 43.34 109 PRO A N 1
ATOM 846 C CA . PRO A 1 109 ? -7.960 3.868 22.067 1.00 43.34 109 PRO A CA 1
ATOM 847 C C . PRO A 1 109 ? -6.783 3.230 22.816 1.00 43.34 109 PRO A C 1
ATOM 849 O O . PRO A 1 109 ? -6.988 2.348 23.650 1.00 43.34 109 PRO A O 1
ATOM 852 N N . SER A 1 110 ? -5.559 3.615 22.439 1.00 48.12 110 SER A N 1
ATOM 853 C CA . SER A 1 110 ? -4.361 3.351 23.250 1.00 48.12 110 SER A CA 1
ATOM 854 C C . SER A 1 110 ? -4.385 4.191 24.515 1.00 48.12 110 SER A C 1
ATOM 856 O O . SER A 1 110 ? -4.894 5.332 24.429 1.00 48.12 110 SER A O 1
#

Secondary structure (DSSP, 8-state):
----------SS-TTSPP-GGG--SHHHHHHHHHHHHHHTT---HHHHHHHTTTSS-HHHHHHHHTSSSPPPHHHHHHHHHHTT--HHHHHHHHHHHHHHHT-GGG----

Foldseek 3Di:
DDDDDDDDDDPDDLQDQQQLLPDQALQSNLVSLCSNCVNLVNDQLCLLCVQLVNLAHSVRLVVSSVDSGHDDLSSLVSSCSSSVHDPVVSVRSVVSSVNNVPPPVRDDDD

Sequence (110 aa):
MGKRLPAGADLFDPGHRPDPARATTPAAFVAAMRHYRVWAGEPSYRRMEYNCGGVCSASRFHAALSSDRLPRLTVLSAFVVACGGDEAEYQRWAAAWRRIRTNPRNNVPS